Protein AF-A0A8S8ZBL9-F1 (afdb_monomer_lite)

Secondary structure (DSSP, 8-state):
-TTGGGS-HHHHHHHHHHHHHHHHHHHHHHHHTTT-BTTB-EE-SSHHHHHHHHIIIIIHHHHHHHHHHHHHT----HHHHHHHHHHHHHHHHHHHHHHHHHHHHHHHHTTEE-S------SSSSSPPHHHHHHHHHHS---------

Structure (mmCIF, N/CA/C/O backbone):
data_AF-A0A8S8ZBL9-F1
#
_entry.id   AF-A0A8S8ZBL9-F1
#
loop_
_atom_site.group_PDB
_atom_site.id
_atom_site.type_symbol
_atom_site.label_atom_id
_atom_site.label_alt_id
_atom_site.label_comp_id
_atom_site.label_asym_id
_atom_site.label_entity_id
_atom_site.label_seq_id
_atom_site.pdbx_PDB_ins_code
_atom_site.Cartn_x
_atom_site.Cartn_y
_atom_site.Cartn_z
_atom_site.occupancy
_atom_site.B_iso_or_equiv
_atom_site.auth_seq_id
_atom_site.auth_comp_id
_atom_site.auth_asym_id
_atom_site.auth_atom_id
_atom_site.pdbx_PDB_model_num
ATOM 1 N N . MET A 1 1 ? -21.054 -7.430 -5.898 1.00 54.22 1 MET A N 1
ATOM 2 C CA . MET A 1 1 ? -21.371 -6.224 -5.095 1.00 54.22 1 MET A CA 1
ATOM 3 C C . MET A 1 1 ? -22.427 -6.452 -4.001 1.00 54.22 1 MET A C 1
ATOM 5 O O . MET A 1 1 ? -22.424 -5.688 -3.050 1.00 54.22 1 MET A O 1
ATOM 9 N N . ALA A 1 2 ? -23.278 -7.492 -4.059 1.00 61.19 2 ALA A N 1
ATOM 10 C CA . ALA A 1 2 ? -24.372 -7.710 -3.091 1.00 61.19 2 ALA A CA 1
ATOM 11 C C . ALA A 1 2 ? -23.956 -8.034 -1.632 1.00 61.19 2 ALA A C 1
ATOM 13 O O . ALA A 1 2 ? -24.764 -7.865 -0.730 1.00 61.19 2 ALA A O 1
ATOM 14 N N . CYS A 1 3 ? -22.713 -8.463 -1.381 1.00 76.81 3 CYS A N 1
ATOM 15 C CA . CYS A 1 3 ? -22.250 -8.854 -0.039 1.00 76.81 3 CYS A CA 1
ATOM 16 C C . CYS A 1 3 ? -21.825 -7.655 0.839 1.00 76.81 3 CYS A C 1
ATOM 18 O O . CYS A 1 3 ? -22.020 -7.673 2.047 1.00 76.81 3 CYS A O 1
ATOM 20 N N . ILE A 1 4 ? -21.308 -6.566 0.248 1.00 83.38 4 ILE A N 1
ATOM 21 C CA . ILE A 1 4 ? -20.757 -5.445 1.036 1.00 83.38 4 ILE A CA 1
ATOM 22 C C . ILE A 1 4 ? -21.839 -4.695 1.825 1.00 83.38 4 ILE A C 1
ATOM 24 O O . ILE A 1 4 ? -21.574 -4.195 2.909 1.00 83.38 4 ILE A O 1
ATOM 28 N N . GLY A 1 5 ? -23.068 -4.652 1.299 1.00 86.75 5 GLY A N 1
ATOM 29 C CA . GLY A 1 5 ? -24.197 -3.976 1.945 1.00 86.75 5 GLY A CA 1
ATOM 30 C C . GLY A 1 5 ? -24.690 -4.665 3.219 1.00 86.75 5 GLY A C 1
ATOM 31 O O . GLY A 1 5 ? -25.534 -4.105 3.906 1.00 86.75 5 GLY A O 1
ATOM 32 N N . GLN A 1 6 ? -24.182 -5.862 3.527 1.00 93.00 6 GLN A N 1
ATOM 33 C CA . GLN A 1 6 ? -24.501 -6.601 4.751 1.00 93.00 6 GLN A CA 1
ATOM 34 C C . GLN A 1 6 ? -23.548 -6.268 5.911 1.00 93.00 6 GLN A C 1
ATOM 36 O O . GLN A 1 6 ? -23.806 -6.676 7.040 1.00 93.00 6 GLN A O 1
ATOM 41 N N . LEU A 1 7 ? -22.453 -5.549 5.645 1.00 93.75 7 LEU A N 1
ATOM 42 C CA . LEU A 1 7 ? -21.477 -5.135 6.655 1.00 93.75 7 LEU A CA 1
ATOM 43 C C . LEU A 1 7 ? -21.896 -3.823 7.327 1.00 93.75 7 LEU A C 1
ATOM 45 O O . LEU A 1 7 ? -22.726 -3.082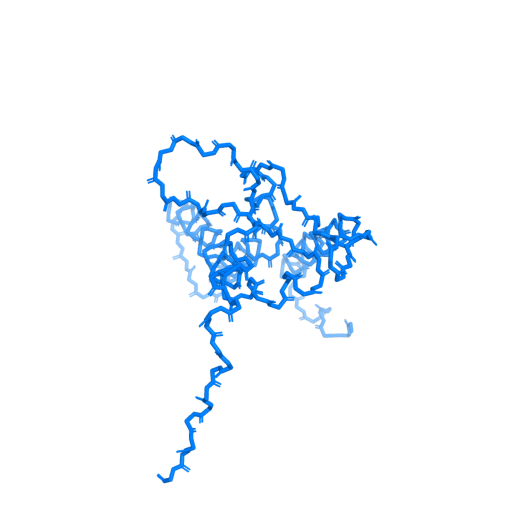 6.791 1.00 93.75 7 LEU A O 1
ATOM 49 N N . SER A 1 8 ? -21.286 -3.505 8.471 1.00 95.12 8 SER A N 1
ATOM 50 C CA . SER A 1 8 ? -21.525 -2.230 9.155 1.00 95.12 8 SER A CA 1
ATOM 51 C C . SER A 1 8 ? -21.149 -1.037 8.265 1.00 95.12 8 SER A C 1
ATOM 53 O O . SER A 1 8 ? -20.285 -1.147 7.392 1.00 95.12 8 SER A O 1
ATOM 55 N N . GLU A 1 9 ? -21.770 0.127 8.476 1.00 95.50 9 GLU A N 1
ATOM 56 C CA . GLU A 1 9 ? -21.422 1.337 7.713 1.00 95.50 9 GLU A CA 1
ATOM 57 C C . GLU A 1 9 ? -19.938 1.708 7.863 1.00 95.50 9 GLU A C 1
ATOM 59 O O . GLU A 1 9 ? -19.312 2.137 6.890 1.00 95.50 9 GLU A O 1
ATOM 64 N N . SER A 1 10 ? -19.368 1.472 9.052 1.00 94.94 10 SER A N 1
ATOM 65 C CA . SER A 1 10 ? -17.940 1.656 9.329 1.00 94.94 10 SER A CA 1
ATOM 66 C C . SER A 1 10 ? -17.077 0.750 8.447 1.00 94.94 10 SER A C 1
ATOM 68 O O . SER A 1 10 ? -16.204 1.228 7.720 1.00 94.94 10 SER A O 1
ATOM 70 N N . ASP A 1 11 ? -17.371 -0.551 8.412 1.00 96.38 11 ASP A N 1
ATOM 71 C CA . ASP A 1 11 ? -16.605 -1.505 7.602 1.00 96.38 11 ASP A CA 1
ATOM 72 C C . ASP A 1 11 ? -16.722 -1.187 6.117 1.00 96.38 11 ASP A C 1
ATOM 74 O O . ASP A 1 11 ? -15.732 -1.180 5.386 1.00 96.38 11 ASP A O 1
ATOM 78 N N . GLN A 1 12 ? -17.929 -0.857 5.659 1.00 96.81 12 GLN A N 1
ATOM 79 C CA . GLN A 1 12 ? -18.142 -0.462 4.276 1.00 96.81 12 GLN A CA 1
ATOM 80 C C . GLN A 1 12 ? -17.332 0.789 3.906 1.00 96.81 12 GLN A C 1
ATOM 82 O O . GLN A 1 12 ? -16.790 0.858 2.800 1.00 96.81 12 GLN A O 1
ATOM 87 N N . LEU A 1 13 ? -17.242 1.775 4.805 1.00 96.50 13 LEU A N 1
ATOM 88 C CA . LEU A 1 13 ? -16.424 2.970 4.613 1.00 96.50 13 LEU A CA 1
ATOM 89 C C . LEU A 1 13 ? -14.940 2.605 4.486 1.00 96.50 13 LEU A C 1
ATOM 91 O O . LEU A 1 13 ? -14.279 3.063 3.552 1.00 96.50 13 LEU A O 1
ATOM 95 N N . HIS A 1 14 ? -14.421 1.769 5.386 1.00 97.12 14 HIS A N 1
ATOM 96 C CA . HIS A 1 14 ? -13.017 1.360 5.375 1.00 97.12 14 HIS A CA 1
ATOM 97 C C . HIS A 1 14 ? -12.659 0.510 4.152 1.00 97.12 14 HIS A C 1
ATOM 99 O O . HIS A 1 14 ? -11.617 0.745 3.538 1.00 97.12 14 HIS A O 1
ATOM 105 N N . ILE A 1 15 ? -13.544 -0.398 3.733 1.00 96.81 15 ILE A N 1
ATOM 106 C CA . ILE A 1 15 ? -13.358 -1.194 2.514 1.00 96.81 15 ILE A CA 1
ATOM 107 C C . ILE A 1 15 ? -13.329 -0.287 1.282 1.00 96.81 15 ILE A C 1
ATOM 109 O O . ILE A 1 15 ? -12.409 -0.394 0.474 1.00 96.81 15 ILE A O 1
ATOM 113 N N . ARG A 1 16 ? -14.302 0.625 1.131 1.00 97.00 16 ARG A N 1
ATOM 114 C CA . ARG A 1 16 ? -14.347 1.538 -0.026 1.00 97.00 16 ARG A CA 1
ATOM 115 C C . ARG A 1 16 ? -13.104 2.421 -0.091 1.00 97.00 16 ARG A C 1
ATOM 117 O O . ARG A 1 16 ? -12.480 2.487 -1.140 1.00 97.00 16 ARG A O 1
ATOM 124 N N . ARG A 1 17 ? -12.683 3.000 1.039 1.00 97.31 17 ARG A N 1
ATOM 125 C CA . ARG A 1 17 ? -11.449 3.800 1.115 1.00 97.31 17 ARG A CA 1
ATOM 126 C C . ARG A 1 17 ? -10.211 3.000 0.711 1.00 97.31 17 ARG A C 1
ATOM 128 O O . ARG A 1 17 ? -9.407 3.491 -0.074 1.00 97.31 17 ARG A O 1
ATOM 135 N N . CYS A 1 18 ? -10.061 1.779 1.224 1.00 98.00 18 CYS A N 1
ATOM 136 C CA . CYS A 1 18 ? -8.937 0.913 0.871 1.00 98.00 18 CYS A CA 1
ATOM 137 C C . CYS A 1 18 ? -8.925 0.612 -0.637 1.00 98.00 18 CYS A C 1
ATOM 139 O O . CYS A 1 18 ? -7.900 0.780 -1.298 1.00 98.00 18 CYS A O 1
ATOM 141 N N . LEU A 1 19 ? -10.084 0.253 -1.200 1.00 97.69 19 LEU A N 1
ATOM 142 C CA . LEU A 1 19 ? -10.230 -0.013 -2.630 1.00 97.69 19 LEU A CA 1
ATOM 143 C C . LEU A 1 19 ? -9.920 1.217 -3.487 1.00 97.69 19 LEU A C 1
ATOM 145 O O . LEU A 1 19 ? -9.189 1.083 -4.463 1.00 97.69 19 LEU A O 1
ATOM 149 N N . ASP A 1 20 ? -10.405 2.403 -3.119 1.00 98.19 20 ASP A N 1
ATOM 150 C CA . ASP A 1 20 ? -10.135 3.641 -3.858 1.00 98.19 20 ASP A CA 1
ATOM 151 C C . ASP A 1 20 ? -8.628 3.939 -3.925 1.00 98.19 20 ASP A C 1
ATOM 153 O O . ASP A 1 20 ? -8.101 4.308 -4.978 1.00 98.19 20 ASP A O 1
ATOM 157 N N . VAL A 1 21 ? -7.906 3.720 -2.820 1.00 98.19 21 VAL A N 1
ATOM 158 C CA . VAL A 1 21 ? -6.450 3.912 -2.758 1.00 98.19 21 VAL A CA 1
ATOM 159 C C . VAL A 1 21 ? -5.711 2.889 -3.631 1.00 98.19 21 VAL A C 1
ATOM 161 O O . VAL A 1 21 ? -4.836 3.279 -4.411 1.00 98.19 21 VAL A O 1
ATOM 164 N N . ILE A 1 22 ? -6.084 1.606 -3.555 1.00 98.25 22 ILE A N 1
ATOM 165 C CA . ILE A 1 22 ? -5.481 0.530 -4.361 1.00 98.25 22 ILE A CA 1
ATOM 166 C C . ILE A 1 22 ? -5.728 0.767 -5.851 1.00 98.25 22 ILE A C 1
ATOM 168 O O . ILE A 1 22 ? -4.785 0.746 -6.643 1.00 98.25 22 ILE A O 1
ATOM 172 N N . VAL A 1 23 ? -6.979 1.033 -6.236 1.00 97.81 23 VAL A N 1
ATOM 173 C CA . VAL A 1 23 ? -7.369 1.291 -7.630 1.00 97.81 23 VAL A CA 1
ATOM 174 C C . VAL A 1 23 ? -6.673 2.543 -8.155 1.00 97.81 23 VAL A C 1
ATOM 176 O O . VAL A 1 23 ? -6.213 2.555 -9.299 1.00 97.81 23 VAL A O 1
ATOM 179 N N . GLY A 1 24 ? -6.520 3.577 -7.323 1.00 97.56 24 GLY A N 1
ATOM 180 C CA . GLY A 1 24 ? -5.718 4.753 -7.648 1.00 97.56 24 GLY A CA 1
ATOM 181 C C . GLY A 1 24 ? -4.255 4.402 -7.939 1.00 97.56 24 GLY A C 1
ATOM 182 O O . GLY A 1 24 ? -3.715 4.835 -8.957 1.00 97.56 24 GLY A O 1
ATOM 183 N N . GLY A 1 25 ? -3.628 3.572 -7.098 1.00 96.12 25 GLY A N 1
ATOM 184 C CA . GLY A 1 25 ? -2.259 3.082 -7.304 1.00 96.12 25 GLY A CA 1
ATOM 185 C C . GLY A 1 25 ? -2.096 2.261 -8.582 1.00 96.12 25 GLY A C 1
ATOM 186 O O . GLY A 1 25 ? -1.201 2.536 -9.377 1.00 96.12 25 GLY A O 1
ATOM 187 N N . GLN A 1 26 ? -3.002 1.316 -8.830 1.00 95.94 26 GLN A N 1
ATOM 188 C CA . GLN A 1 26 ? -3.008 0.497 -10.048 1.00 95.94 26 GLN A CA 1
ATOM 189 C C . GLN A 1 26 ? -3.244 1.340 -11.309 1.00 95.94 26 GLN A C 1
ATOM 191 O O . GLN A 1 26 ? -2.623 1.113 -12.343 1.00 95.94 26 GLN A O 1
ATOM 196 N N . SER A 1 27 ? -4.103 2.356 -11.227 1.00 96.62 27 SER A N 1
ATOM 197 C CA . SER A 1 27 ? -4.358 3.271 -12.343 1.00 96.62 27 SER A CA 1
ATOM 198 C C . SER A 1 27 ? -3.140 4.136 -12.670 1.00 96.62 27 SER A C 1
ATOM 200 O O . SER A 1 27 ? -2.852 4.371 -13.843 1.00 96.62 27 SER A O 1
ATOM 202 N N . LEU A 1 28 ? -2.430 4.631 -11.650 1.00 93.25 28 LEU A N 1
ATOM 203 C CA . LEU A 1 28 ? -1.177 5.374 -11.824 1.00 93.25 28 LEU A CA 1
ATOM 204 C C . LEU A 1 28 ? -0.089 4.490 -12.433 1.00 93.25 28 LEU A C 1
ATOM 206 O O . LEU A 1 28 ? 0.625 4.933 -13.329 1.00 93.25 28 LEU A O 1
ATOM 210 N N . ASP A 1 29 ? -0.004 3.242 -11.984 1.00 93.81 29 ASP A N 1
ATOM 211 C CA . ASP A 1 29 ? 0.924 2.248 -12.509 1.00 93.81 29 ASP A CA 1
ATOM 212 C C . ASP A 1 29 ? 0.689 1.971 -14.004 1.00 93.81 29 ASP A C 1
ATOM 214 O O . ASP A 1 29 ? 1.614 2.114 -14.804 1.00 93.81 29 ASP A O 1
ATOM 218 N N . LEU A 1 30 ? -0.564 1.718 -14.404 1.00 93.31 30 LEU A N 1
ATOM 219 C CA . LEU A 1 30 ? -0.934 1.543 -15.813 1.00 93.31 30 LEU A CA 1
ATOM 220 C C . LEU A 1 30 ? -0.549 2.757 -16.661 1.00 93.31 30 LEU A C 1
ATOM 222 O O . LEU A 1 30 ? 0.022 2.599 -17.736 1.00 93.31 30 LEU A O 1
ATOM 226 N N . ARG A 1 31 ? -0.819 3.975 -16.171 1.00 93.06 31 ARG A N 1
ATOM 227 C CA . ARG A 1 31 ? -0.438 5.212 -16.872 1.00 93.06 31 ARG A CA 1
ATOM 228 C C . ARG A 1 31 ? 1.076 5.321 -17.016 1.00 93.06 31 ARG A C 1
ATOM 230 O O . ARG A 1 31 ? 1.551 5.617 -18.110 1.00 93.06 31 ARG A O 1
ATOM 237 N N . ARG A 1 32 ? 1.825 5.056 -15.944 1.00 90.94 32 ARG A N 1
ATOM 238 C CA . ARG A 1 32 ? 3.289 5.154 -15.926 1.00 90.94 32 ARG A CA 1
ATOM 239 C C . ARG A 1 32 ? 3.935 4.185 -16.912 1.00 90.94 32 ARG A C 1
ATOM 241 O O . ARG A 1 32 ? 4.833 4.578 -17.646 1.00 90.94 32 ARG A O 1
ATOM 248 N N . PHE A 1 33 ? 3.459 2.946 -16.955 1.00 92.50 33 PHE A N 1
ATOM 249 C CA . PHE A 1 33 ? 4.020 1.894 -17.800 1.00 92.50 33 PHE A CA 1
ATOM 250 C C . PHE A 1 33 ? 3.313 1.755 -19.157 1.00 92.50 33 PHE A C 1
ATOM 252 O O . PHE A 1 33 ? 3.507 0.756 -19.839 1.00 92.50 33 PHE A O 1
ATOM 259 N N . THR A 1 34 ? 2.538 2.756 -19.595 1.00 91.50 34 THR A N 1
ATOM 260 C CA . THR A 1 34 ? 1.806 2.708 -20.879 1.00 91.50 34 THR A CA 1
ATOM 261 C C . THR A 1 34 ? 2.726 2.432 -22.074 1.00 91.50 34 THR A C 1
ATOM 263 O O . THR A 1 34 ? 2.329 1.749 -23.013 1.00 91.50 34 THR A O 1
ATOM 266 N N . THR A 1 35 ? 3.948 2.970 -22.053 1.00 86.62 35 THR A N 1
ATOM 267 C CA . THR A 1 35 ? 4.943 2.794 -23.125 1.00 86.62 35 THR A CA 1
ATOM 268 C C . THR A 1 35 ? 5.939 1.669 -22.840 1.00 86.62 35 THR A C 1
ATOM 270 O O . THR A 1 35 ? 6.838 1.441 -23.643 1.00 86.62 35 THR A O 1
ATOM 273 N N . ALA A 1 36 ? 5.810 0.980 -21.702 1.00 86.81 36 ALA A N 1
ATOM 274 C CA . ALA A 1 36 ? 6.705 -0.107 -21.337 1.00 86.81 36 ALA A CA 1
ATOM 275 C C . ALA A 1 36 ? 6.523 -1.285 -22.296 1.00 86.81 36 ALA A C 1
ATOM 277 O O . ALA A 1 36 ? 5.406 -1.723 -22.576 1.00 86.81 36 ALA A O 1
ATOM 278 N N . SER A 1 37 ? 7.634 -1.803 -22.803 1.00 82.00 37 SER A N 1
ATOM 279 C CA . SER A 1 37 ? 7.634 -2.969 -23.680 1.00 82.00 37 SER A CA 1
ATOM 280 C C . SER A 1 37 ? 8.935 -3.747 -23.538 1.00 82.00 37 SER A C 1
ATOM 282 O O . SER A 1 37 ? 9.900 -3.294 -22.915 1.00 82.00 37 SER A O 1
ATOM 284 N N . GLU A 1 38 ? 8.980 -4.953 -24.099 1.00 78.12 38 GLU A N 1
ATOM 285 C CA . GLU A 1 38 ? 10.204 -5.744 -24.091 1.00 78.12 38 GLU A CA 1
ATOM 286 C C . GLU A 1 38 ? 11.329 -4.986 -24.821 1.00 78.12 38 GLU A C 1
ATOM 288 O O . GLU A 1 38 ? 11.277 -4.758 -26.025 1.00 78.12 38 GLU A O 1
ATOM 293 N N . GLY A 1 39 ? 12.356 -4.572 -24.074 1.00 72.50 39 GLY A N 1
ATOM 294 C CA . GLY A 1 39 ? 13.471 -3.778 -24.602 1.00 72.50 39 GLY A CA 1
ATOM 295 C C . GLY A 1 39 ? 13.430 -2.302 -24.208 1.00 72.50 39 GLY A C 1
ATOM 296 O O . GLY A 1 39 ? 14.505 -1.750 -23.968 1.00 72.50 39 GLY A O 1
ATOM 297 N N . ASP A 1 40 ? 12.244 -1.722 -24.011 1.00 82.88 40 ASP A N 1
ATOM 298 C CA . ASP A 1 40 ? 12.044 -0.334 -23.573 1.00 82.88 40 ASP A CA 1
ATOM 299 C C . ASP A 1 40 ? 11.564 -0.293 -22.114 1.00 82.88 40 ASP A C 1
ATOM 301 O O . ASP A 1 40 ? 10.376 -0.424 -21.807 1.00 82.88 40 ASP A O 1
ATOM 305 N N . VAL A 1 41 ? 12.535 -0.207 -21.196 1.00 85.44 41 VAL A N 1
ATOM 306 C CA . VAL A 1 41 ? 12.273 -0.248 -19.753 1.00 85.44 41 VAL A CA 1
ATOM 307 C C . VAL A 1 41 ? 11.981 1.151 -19.235 1.00 85.44 41 VAL A C 1
ATOM 309 O O . VAL A 1 41 ? 12.865 2.008 -19.197 1.00 85.44 41 VAL A O 1
ATOM 312 N N . VAL A 1 42 ? 10.769 1.331 -18.729 1.00 88.06 42 VAL A N 1
ATOM 313 C CA . VAL A 1 42 ? 10.381 2.485 -17.923 1.00 88.06 42 VAL A CA 1
ATOM 314 C C . VAL A 1 42 ? 10.706 2.171 -16.463 1.00 88.06 42 VAL A C 1
ATOM 316 O O . VAL A 1 42 ? 10.469 1.060 -15.988 1.00 88.06 42 VAL A O 1
ATOM 319 N N . ALA A 1 43 ? 11.274 3.138 -15.746 1.00 89.12 43 ALA A N 1
ATOM 320 C CA . ALA A 1 43 ? 11.631 2.996 -14.339 1.00 89.12 43 ALA A CA 1
ATOM 321 C C . ALA A 1 43 ? 10.996 4.098 -13.489 1.00 89.12 43 ALA A C 1
ATOM 323 O O . ALA A 1 43 ? 10.692 5.172 -14.011 1.00 89.12 43 ALA A O 1
ATOM 324 N N . LEU A 1 44 ? 10.848 3.854 -12.184 1.00 88.38 44 LEU A N 1
ATOM 325 C CA . LEU A 1 44 ? 10.593 4.937 -11.232 1.00 88.38 44 LEU A CA 1
ATOM 326 C C . LEU A 1 44 ? 11.774 5.919 -11.200 1.00 88.38 44 LEU A C 1
ATOM 328 O O . LEU A 1 44 ? 12.934 5.555 -11.431 1.00 88.38 44 LEU A O 1
ATOM 332 N N . SER A 1 45 ? 11.463 7.176 -10.917 1.00 84.38 45 SER A N 1
ATOM 333 C CA . SER A 1 45 ? 12.413 8.286 -10.922 1.00 84.38 45 SER A CA 1
ATOM 334 C C . SER A 1 45 ? 13.099 8.448 -9.568 1.00 84.38 45 SER A C 1
ATOM 336 O O . SER A 1 45 ? 14.297 8.715 -9.522 1.00 84.38 45 SER A O 1
ATOM 338 N N . GLU A 1 46 ? 12.362 8.254 -8.472 1.00 86.19 46 GLU A N 1
ATOM 339 C CA . GLU A 1 46 ? 12.830 8.524 -7.108 1.00 86.19 46 GLU A CA 1
ATOM 340 C C . GLU A 1 46 ? 12.210 7.585 -6.064 1.00 86.19 46 GLU A C 1
ATOM 342 O O . GLU A 1 46 ? 11.155 6.986 -6.281 1.00 86.19 46 GLU A O 1
ATOM 347 N N . ASP A 1 47 ? 12.857 7.487 -4.900 1.00 87.62 47 ASP A N 1
ATOM 348 C CA . ASP A 1 47 ? 12.414 6.646 -3.779 1.00 87.62 47 ASP A CA 1
ATOM 349 C C . ASP A 1 47 ? 11.015 7.027 -3.274 1.00 87.62 47 ASP A C 1
ATOM 351 O O . ASP A 1 47 ? 10.263 6.161 -2.830 1.00 87.62 47 ASP A O 1
ATOM 355 N N . ALA A 1 48 ? 10.632 8.302 -3.394 1.00 88.31 48 ALA A N 1
ATOM 356 C CA . ALA A 1 48 ? 9.300 8.771 -3.023 1.00 88.31 48 ALA A CA 1
ATOM 357 C C . ALA A 1 48 ? 8.197 8.156 -3.903 1.00 88.31 48 ALA A C 1
ATOM 359 O O . ALA A 1 48 ? 7.129 7.819 -3.394 1.00 88.31 48 ALA A O 1
ATOM 360 N N . GLU A 1 49 ? 8.453 7.938 -5.199 1.00 91.31 49 GLU A N 1
ATOM 361 C CA . GLU A 1 49 ? 7.497 7.260 -6.082 1.00 91.31 49 GLU A CA 1
ATOM 362 C C . GLU A 1 49 ? 7.348 5.779 -5.724 1.00 91.31 49 GLU A C 1
ATOM 364 O O . GLU A 1 49 ? 6.249 5.230 -5.825 1.00 91.31 49 GLU A O 1
ATOM 369 N N . LEU A 1 50 ? 8.440 5.129 -5.305 1.00 92.62 50 LEU A N 1
ATOM 370 C CA . LEU A 1 50 ? 8.406 3.746 -4.832 1.00 92.62 50 LEU A CA 1
ATOM 371 C C . LEU A 1 50 ? 7.629 3.641 -3.516 1.00 92.62 50 LEU A C 1
ATOM 373 O O . LEU A 1 50 ? 6.802 2.741 -3.365 1.00 92.62 50 LEU A O 1
ATOM 377 N N . ASP A 1 51 ? 7.867 4.559 -2.579 1.00 93.69 51 ASP A N 1
ATOM 378 C CA . ASP A 1 51 ? 7.171 4.588 -1.294 1.00 93.69 51 ASP A CA 1
ATOM 379 C C . ASP A 1 51 ? 5.666 4.869 -1.452 1.00 93.69 51 ASP A C 1
ATOM 381 O O . ASP A 1 51 ? 4.853 4.168 -0.840 1.00 93.69 51 ASP A O 1
ATOM 385 N N . ASP A 1 52 ? 5.284 5.824 -2.311 1.00 95.62 52 ASP A N 1
ATOM 386 C CA . ASP A 1 52 ? 3.881 6.116 -2.645 1.00 95.62 52 ASP A CA 1
ATOM 387 C C . ASP A 1 52 ? 3.216 4.917 -3.333 1.00 95.62 52 ASP A C 1
ATOM 389 O O . ASP A 1 52 ? 2.125 4.502 -2.935 1.00 95.62 52 ASP A O 1
ATOM 393 N N . TYR A 1 53 ? 3.891 4.288 -4.301 1.00 96.00 53 TYR A N 1
ATOM 394 C CA . TYR A 1 53 ? 3.376 3.083 -4.949 1.00 96.00 53 TYR A CA 1
ATOM 395 C C . TYR A 1 53 ? 3.157 1.948 -3.938 1.00 96.00 53 TYR A C 1
ATOM 397 O O . TYR A 1 53 ? 2.056 1.400 -3.855 1.00 96.00 53 TYR A O 1
ATOM 405 N N . ALA A 1 54 ? 4.167 1.639 -3.115 1.00 96.12 54 ALA A N 1
ATOM 406 C CA . ALA A 1 54 ? 4.088 0.597 -2.095 1.00 96.12 54 ALA A CA 1
ATOM 407 C C . ALA A 1 54 ? 3.027 0.906 -1.027 1.00 96.12 54 ALA A C 1
ATOM 409 O O . ALA A 1 54 ? 2.354 -0.011 -0.548 1.00 96.12 54 ALA A O 1
ATOM 410 N N . TYR A 1 55 ? 2.831 2.182 -0.671 1.00 98.06 55 TYR A N 1
ATOM 411 C CA . TYR A 1 55 ? 1.719 2.594 0.182 1.00 98.06 55 TYR A CA 1
ATOM 412 C C . TYR A 1 55 ? 0.384 2.253 -0.472 1.00 98.06 55 TYR A C 1
ATOM 414 O O . TYR A 1 55 ? -0.418 1.539 0.124 1.00 98.06 55 TYR A O 1
ATOM 422 N N . ARG A 1 56 ? 0.150 2.720 -1.702 1.00 98.25 56 ARG A N 1
ATOM 423 C CA . ARG A 1 56 ? -1.160 2.602 -2.349 1.00 98.25 56 ARG A CA 1
ATOM 424 C C . ARG A 1 56 ? -1.609 1.159 -2.515 1.00 98.25 56 ARG A C 1
ATOM 426 O O . ARG A 1 56 ? -2.769 0.864 -2.242 1.00 98.25 56 ARG A O 1
ATOM 433 N N . VAL A 1 57 ? -0.708 0.274 -2.943 1.00 97.44 57 VAL A N 1
ATOM 434 C CA . VAL A 1 57 ? -1.072 -1.109 -3.292 1.00 97.44 57 VAL A CA 1
ATOM 435 C C . VAL A 1 57 ? -0.961 -2.098 -2.130 1.00 97.44 57 VAL A C 1
ATOM 437 O O . VAL A 1 57 ? -1.530 -3.182 -2.220 1.00 97.44 57 VAL A O 1
ATOM 440 N N . ALA A 1 58 ? -0.254 -1.754 -1.046 1.00 97.94 58 ALA A N 1
ATOM 441 C CA . ALA A 1 58 ? -0.047 -2.679 0.073 1.00 97.94 58 ALA A CA 1
ATOM 442 C C . ALA A 1 58 ? -0.008 -2.024 1.460 1.00 97.94 58 ALA A C 1
ATOM 444 O O . ALA A 1 58 ? -0.545 -2.586 2.413 1.00 97.94 58 ALA A O 1
ATOM 445 N N . GLY A 1 59 ? 0.591 -0.840 1.614 1.00 98.00 59 GLY A N 1
ATOM 446 C CA . GLY A 1 59 ? 0.573 -0.115 2.892 1.00 98.00 59 GLY A CA 1
ATOM 447 C C . GLY A 1 59 ? -0.848 0.224 3.362 1.00 98.00 59 GLY A C 1
ATOM 448 O O . GLY A 1 59 ? -1.173 0.014 4.528 1.00 98.00 59 GLY A O 1
ATOM 449 N N . SER A 1 60 ? -1.711 0.651 2.440 1.00 98.44 60 SER A N 1
ATOM 450 C CA . SER A 1 60 ? -3.140 0.916 2.652 1.00 98.44 60 SER A CA 1
ATOM 451 C C . SER A 1 60 ? -3.920 -0.337 3.073 1.00 98.44 60 SER A C 1
ATOM 453 O O . SER A 1 60 ? -4.862 -0.252 3.857 1.00 98.44 60 SER A O 1
ATOM 455 N N . VAL A 1 61 ? -3.504 -1.518 2.602 1.00 98.44 61 VAL A N 1
ATOM 456 C CA . VAL A 1 61 ? -4.063 -2.818 3.008 1.00 98.44 61 VAL A CA 1
ATOM 457 C C . VAL A 1 61 ? -3.651 -3.154 4.441 1.00 98.44 61 VAL A C 1
ATOM 459 O O . VAL A 1 61 ? -4.462 -3.659 5.214 1.00 98.44 61 VAL A O 1
ATOM 462 N N . GLY A 1 62 ? -2.408 -2.842 4.816 1.00 98.19 62 GLY A N 1
ATOM 463 C CA . GLY A 1 62 ? -1.940 -2.959 6.196 1.00 98.19 62 GLY A CA 1
ATOM 464 C C . GLY A 1 62 ? -2.714 -2.050 7.153 1.00 98.19 62 GLY A C 1
ATOM 465 O O . GLY A 1 62 ? -3.160 -2.503 8.201 1.00 98.19 62 GLY A O 1
ATOM 466 N N . GLU A 1 63 ? -2.939 -0.793 6.765 1.00 97.81 63 GLU A N 1
ATOM 467 C CA . GLU A 1 63 ? -3.781 0.157 7.505 1.00 97.81 63 GLU A CA 1
ATOM 468 C C . GLU A 1 63 ? -5.223 -0.353 7.659 1.00 97.81 63 GLU A C 1
ATOM 470 O O . GLU A 1 63 ? -5.773 -0.355 8.762 1.00 97.81 63 GLU A O 1
ATOM 475 N N . PHE A 1 64 ? -5.812 -0.846 6.565 1.00 98.38 64 PHE A N 1
ATOM 476 C CA . PHE A 1 64 ? -7.156 -1.417 6.549 1.00 98.38 64 PHE A CA 1
ATOM 477 C C . PHE A 1 64 ? -7.297 -2.582 7.536 1.00 98.38 64 PHE A C 1
ATOM 479 O O . PHE A 1 64 ? -8.195 -2.567 8.376 1.00 98.38 64 PHE A O 1
ATOM 486 N N . TRP A 1 65 ? -6.398 -3.568 7.488 1.00 98.19 65 TRP A N 1
ATOM 487 C CA . TRP A 1 65 ? -6.470 -4.713 8.397 1.00 98.19 65 TRP A CA 1
ATOM 488 C C . TRP A 1 65 ? -6.191 -4.340 9.852 1.00 98.19 65 TRP A C 1
ATOM 490 O O . TRP A 1 65 ? -6.813 -4.922 10.743 1.00 98.19 65 TRP A O 1
ATOM 500 N N . THR A 1 66 ? -5.327 -3.352 10.111 1.00 97.81 66 THR A N 1
ATOM 501 C CA . THR A 1 66 ? -5.162 -2.807 11.465 1.00 97.81 66 THR A CA 1
ATOM 502 C C . THR A 1 66 ? -6.484 -2.236 11.979 1.00 97.81 66 THR A C 1
ATOM 504 O O . THR A 1 66 ? -6.896 -2.588 13.082 1.00 97.81 66 THR A O 1
ATOM 507 N N . ARG A 1 67 ? -7.191 -1.429 11.173 1.00 96.94 67 ARG A N 1
ATOM 508 C CA . ARG A 1 67 ? -8.508 -0.881 11.543 1.00 96.94 67 ARG A CA 1
ATOM 509 C C . ARG A 1 67 ? -9.526 -1.985 11.825 1.00 96.94 67 ARG A C 1
ATOM 511 O O . ARG A 1 67 ? -10.114 -1.990 12.896 1.00 96.94 67 ARG A O 1
ATOM 518 N N . MET A 1 68 ? -9.678 -2.953 10.920 1.00 97.25 68 MET A N 1
ATOM 519 C CA . MET A 1 68 ? -10.621 -4.067 11.110 1.00 97.25 68 MET A CA 1
ATOM 520 C C . MET A 1 68 ? -10.305 -4.892 12.363 1.00 97.25 68 MET A C 1
ATOM 522 O O . MET A 1 68 ? -11.207 -5.355 13.053 1.00 97.25 68 MET A O 1
ATOM 526 N N . THR A 1 69 ? -9.025 -5.065 12.690 1.00 96.88 69 THR A N 1
ATOM 527 C CA . THR A 1 69 ? -8.624 -5.791 13.900 1.00 96.88 69 THR A CA 1
ATOM 528 C C . THR A 1 69 ? -8.976 -5.009 15.162 1.00 96.88 69 THR A C 1
ATOM 530 O O . THR A 1 69 ? -9.473 -5.603 16.118 1.00 96.88 69 THR A O 1
ATOM 533 N N . LEU A 1 70 ? -8.746 -3.694 15.167 1.00 96.19 70 LEU A N 1
ATOM 534 C CA . LEU A 1 70 ? -9.073 -2.835 16.305 1.00 96.19 70 LEU A CA 1
ATOM 535 C C . LEU A 1 70 ? -10.586 -2.738 16.541 1.00 96.19 70 LEU A C 1
ATOM 537 O O . LEU A 1 70 ? -11.040 -2.821 17.678 1.00 96.19 70 LEU A O 1
ATOM 541 N N . ASP A 1 71 ? -11.365 -2.648 15.464 1.00 94.75 71 ASP A N 1
ATOM 542 C CA . ASP A 1 71 ? -12.816 -2.486 15.553 1.00 94.75 71 ASP A CA 1
ATOM 543 C C . ASP A 1 71 ? -13.532 -3.779 15.997 1.00 94.75 71 ASP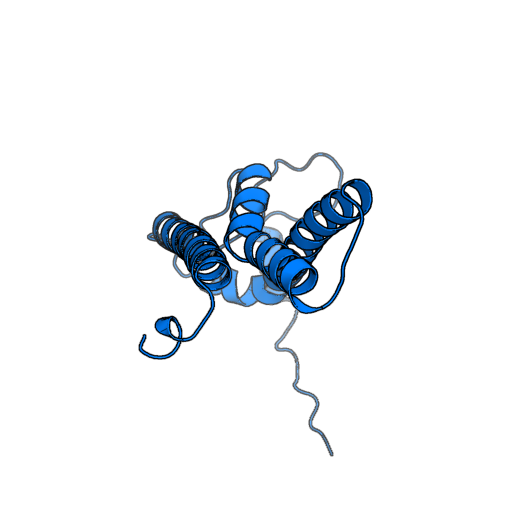 A C 1
ATOM 545 O O . ASP A 1 71 ? -14.584 -3.708 16.633 1.00 94.75 71 ASP A O 1
ATOM 549 N N . HIS A 1 72 ? -12.979 -4.963 15.690 1.00 95.56 72 HIS A N 1
ATOM 550 C CA . HIS A 1 72 ? -13.701 -6.239 15.857 1.00 95.56 72 HIS A CA 1
ATOM 551 C C . HIS A 1 72 ? -13.032 -7.278 16.763 1.00 95.56 72 HIS A C 1
ATOM 553 O O . HIS A 1 72 ? -13.704 -8.210 17.203 1.00 95.56 72 HIS A O 1
ATOM 559 N N . ILE A 1 73 ? -11.724 -7.183 17.020 1.00 95.19 73 ILE A N 1
ATOM 560 C CA . ILE A 1 73 ? -10.956 -8.268 17.666 1.00 95.19 73 ILE A CA 1
ATOM 561 C C . ILE A 1 73 ? -10.194 -7.781 18.898 1.00 95.19 73 ILE A C 1
ATOM 563 O O . ILE A 1 73 ? -10.108 -8.504 19.893 1.00 95.19 73 ILE A O 1
ATOM 567 N N . TYR A 1 74 ? -9.605 -6.589 18.841 1.00 91.81 74 TYR A N 1
ATOM 568 C CA . TYR A 1 74 ? -8.632 -6.146 19.829 1.00 91.81 74 TYR A CA 1
ATOM 569 C C . TYR A 1 74 ? -8.847 -4.691 20.230 1.00 91.81 74 TYR A C 1
ATOM 571 O O . TYR A 1 74 ? -8.666 -3.793 19.424 1.00 91.81 74 TYR A O 1
ATOM 579 N N . ASN A 1 75 ? -9.145 -4.452 21.505 1.00 93.69 75 ASN A N 1
ATOM 580 C CA . ASN A 1 75 ? -9.232 -3.096 22.031 1.00 93.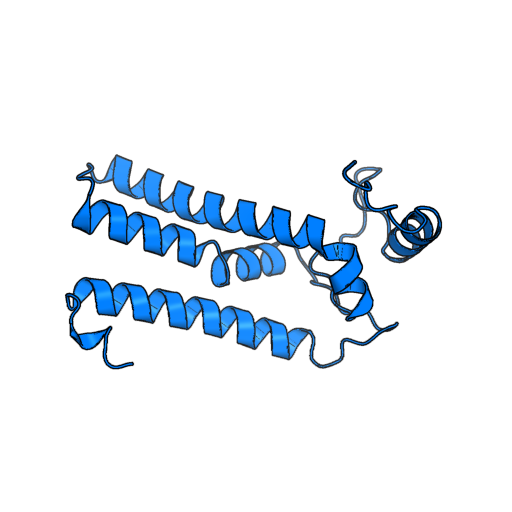69 75 ASN A CA 1
ATOM 581 C C . ASN A 1 75 ? -7.851 -2.624 22.510 1.00 93.69 75 ASN A C 1
ATOM 583 O O . ASN A 1 75 ? -7.175 -3.340 23.255 1.00 93.69 75 ASN A O 1
ATOM 587 N N . ALA A 1 76 ? -7.451 -1.418 22.118 1.00 94.62 76 ALA A N 1
ATOM 588 C CA . ALA A 1 76 ? -6.155 -0.835 22.446 1.00 94.62 76 ALA A CA 1
ATOM 589 C C . ALA A 1 76 ? -6.323 0.590 22.990 1.00 94.62 76 ALA A C 1
ATOM 591 O O . ALA A 1 76 ? -7.335 1.242 22.754 1.00 94.62 76 ALA A O 1
ATOM 592 N N . ASP A 1 77 ? -5.332 1.088 23.731 1.00 97.38 77 ASP A N 1
ATOM 593 C CA . ASP A 1 77 ? -5.263 2.522 24.015 1.00 97.38 77 ASP A CA 1
ATOM 594 C C . ASP A 1 77 ? -4.798 3.306 22.777 1.00 97.38 77 ASP A C 1
ATOM 596 O O . ASP A 1 77 ? -4.204 2.750 21.850 1.00 97.38 77 ASP A O 1
ATOM 600 N N . ALA A 1 78 ? -5.034 4.619 22.776 1.00 95.62 78 ALA A N 1
ATOM 601 C CA . ALA A 1 78 ? -4.731 5.481 21.633 1.00 95.62 78 ALA A CA 1
ATOM 602 C C . ALA A 1 78 ? -3.253 5.421 21.198 1.00 95.62 78 ALA A C 1
ATOM 604 O O . ALA A 1 78 ? -2.953 5.443 20.006 1.00 95.62 78 ALA A O 1
ATOM 605 N N . GLN A 1 79 ? -2.324 5.301 22.153 1.00 97.44 79 GLN A N 1
ATOM 606 C CA . GLN A 1 79 ? -0.893 5.210 21.854 1.00 97.44 79 GLN A CA 1
ATOM 607 C C . GLN A 1 79 ? -0.549 3.888 21.152 1.00 97.44 79 GLN A C 1
ATOM 609 O O . GLN A 1 79 ? 0.303 3.825 20.261 1.00 97.44 79 GLN A O 1
ATOM 614 N N . THR A 1 80 ? -1.188 2.803 21.571 1.00 96.88 80 THR A N 1
ATOM 615 C CA . THR A 1 80 ? -1.018 1.482 20.978 1.00 96.88 80 THR A CA 1
ATOM 616 C C . THR A 1 80 ? -1.667 1.422 19.602 1.00 96.88 80 THR A C 1
ATOM 618 O O . THR A 1 80 ? -1.041 0.889 18.686 1.00 96.88 80 THR A O 1
ATOM 621 N N . GLU A 1 81 ? -2.851 2.014 19.421 1.00 97.19 81 GLU A N 1
ATOM 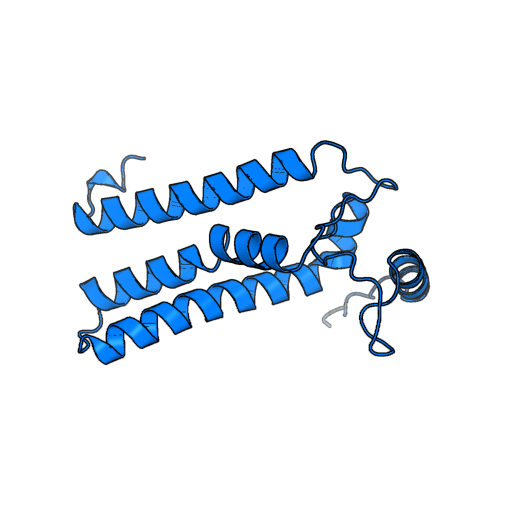622 C CA . GLU A 1 81 ? -3.493 2.143 18.109 1.00 97.19 81 GLU A CA 1
ATOM 623 C C . GLU A 1 81 ? -2.587 2.860 17.107 1.00 97.19 81 GLU A C 1
ATOM 625 O O . GLU A 1 81 ? -2.306 2.310 16.042 1.00 97.19 81 GLU A O 1
ATOM 630 N N . GLU A 1 82 ? -2.064 4.037 17.460 1.00 96.94 82 GLU A N 1
ATOM 631 C CA . GLU A 1 82 ? -1.162 4.814 16.602 1.00 96.94 82 GLU A CA 1
ATOM 632 C C . GLU A 1 82 ? 0.037 3.968 16.144 1.00 96.94 82 GLU A C 1
ATOM 634 O O . GLU A 1 82 ? 0.316 3.839 14.948 1.00 96.94 82 GLU A O 1
ATOM 639 N N . ARG A 1 83 ? 0.687 3.272 17.085 1.00 97.25 83 ARG A N 1
ATOM 640 C CA . ARG A 1 83 ? 1.810 2.371 16.783 1.00 97.25 83 ARG A CA 1
ATOM 641 C C . ARG A 1 83 ? 1.413 1.192 15.897 1.00 97.25 83 ARG A C 1
ATOM 643 O O . ARG A 1 83 ? 2.226 0.747 15.083 1.00 97.25 83 ARG A O 1
ATOM 650 N N . LEU A 1 84 ? 0.218 0.632 16.077 1.00 97.69 84 LEU A N 1
ATOM 651 C CA . LEU A 1 84 ? -0.284 -0.468 15.252 1.00 97.69 84 LEU A CA 1
ATOM 652 C C . LEU A 1 84 ? -0.586 0.001 13.827 1.00 97.69 84 LEU A C 1
ATOM 654 O O . LEU A 1 84 ? -0.300 -0.739 12.885 1.00 97.69 84 LEU A O 1
ATOM 658 N N . PHE A 1 85 ? -1.086 1.225 13.646 1.00 97.31 85 PHE A N 1
ATOM 659 C CA . PHE A 1 85 ? -1.296 1.806 12.319 1.00 97.31 85 PHE A CA 1
ATOM 660 C C . PHE A 1 85 ? 0.027 2.043 11.596 1.00 97.31 85 PHE A C 1
ATOM 662 O O . PHE A 1 85 ? 0.206 1.553 10.478 1.00 97.31 85 PHE A O 1
ATOM 669 N N . GLU A 1 86 ? 0.997 2.688 12.250 1.00 95.19 86 GLU A N 1
ATOM 670 C CA . GLU A 1 86 ? 2.332 2.889 11.673 1.00 95.19 86 GLU A CA 1
ATOM 671 C C . GLU A 1 86 ? 2.990 1.562 11.266 1.00 95.19 86 GLU A C 1
ATOM 673 O O . GLU A 1 86 ? 3.570 1.437 10.182 1.00 95.19 86 GLU A O 1
ATOM 678 N N . ARG A 1 87 ? 2.893 0.543 12.130 1.00 96.12 87 ARG A N 1
ATOM 679 C CA . ARG A 1 87 ? 3.436 -0.794 11.861 1.00 96.12 87 ARG A CA 1
ATOM 680 C C . ARG A 1 87 ? 2.682 -1.510 10.751 1.00 96.12 87 ARG A C 1
ATOM 682 O O . ARG A 1 87 ? 3.339 -2.126 9.919 1.00 96.12 87 ARG A O 1
ATOM 689 N N . GLY A 1 88 ? 1.355 -1.414 10.715 1.00 97.25 88 GLY A N 1
ATOM 690 C CA . GLY A 1 88 ? 0.522 -2.001 9.666 1.00 97.25 88 GLY A CA 1
ATOM 691 C C . GLY A 1 88 ? 0.913 -1.472 8.289 1.00 97.25 88 GLY A C 1
ATOM 692 O O . GLY A 1 88 ? 1.209 -2.256 7.386 1.00 97.25 88 GLY A O 1
ATOM 693 N N . VAL A 1 89 ? 1.048 -0.149 8.158 1.00 97.75 89 VAL A N 1
ATOM 694 C CA . VAL A 1 89 ? 1.504 0.492 6.915 1.00 97.75 89 VAL A CA 1
ATOM 695 C C . VAL A 1 89 ? 2.901 0.011 6.520 1.00 97.75 89 VAL A C 1
ATOM 697 O O . VAL A 1 89 ? 3.117 -0.401 5.378 1.00 97.75 89 VAL A O 1
ATOM 700 N N . ARG A 1 90 ? 3.861 0.027 7.457 1.00 96.12 90 ARG A N 1
ATOM 701 C CA . ARG A 1 90 ? 5.238 -0.431 7.195 1.00 96.12 90 ARG A CA 1
ATOM 702 C C . ARG A 1 90 ? 5.295 -1.906 6.805 1.00 96.12 90 ARG A C 1
ATOM 704 O O . ARG A 1 90 ? 6.064 -2.264 5.918 1.00 96.12 90 ARG A O 1
ATOM 711 N N . PHE A 1 91 ? 4.484 -2.746 7.439 1.00 96.19 91 PHE A N 1
ATOM 712 C CA . PHE A 1 91 ? 4.407 -4.171 7.149 1.00 96.19 91 PHE A CA 1
ATOM 713 C C . PHE A 1 91 ? 3.886 -4.423 5.731 1.00 96.19 91 PHE A C 1
ATOM 715 O O . PHE A 1 91 ? 4.533 -5.135 4.966 1.00 96.19 91 PHE A O 1
ATOM 722 N N . GLY A 1 92 ? 2.787 -3.768 5.342 1.00 97.31 92 GLY A N 1
ATOM 723 C CA . GLY A 1 92 ? 2.255 -3.850 3.980 1.00 97.31 92 GLY A CA 1
ATOM 724 C C . GLY A 1 92 ? 3.274 -3.403 2.927 1.00 97.31 92 GLY A C 1
ATOM 725 O O . GLY A 1 92 ? 3.542 -4.131 1.970 1.00 97.31 92 GLY A O 1
ATOM 726 N N . LYS A 1 93 ? 3.930 -2.256 3.147 1.00 97.19 93 LYS A N 1
ATOM 727 C CA . LYS A 1 93 ? 5.009 -1.768 2.271 1.00 97.19 93 LYS A CA 1
ATOM 728 C C . LYS A 1 93 ? 6.161 -2.770 2.154 1.00 97.19 93 LYS A C 1
ATOM 730 O O . LYS A 1 93 ? 6.607 -3.053 1.047 1.00 97.19 93 LYS A O 1
ATOM 735 N N . ALA A 1 94 ? 6.620 -3.342 3.268 1.00 95.00 94 ALA A N 1
ATOM 736 C CA . ALA A 1 94 ? 7.709 -4.318 3.267 1.00 95.00 94 ALA A CA 1
ATOM 737 C C . ALA A 1 94 ? 7.368 -5.575 2.448 1.00 95.00 94 ALA A C 1
ATOM 739 O O . ALA A 1 94 ? 8.199 -6.036 1.666 1.00 95.00 94 ALA A O 1
ATOM 740 N N . LEU A 1 95 ? 6.140 -6.093 2.566 1.00 97.44 95 LEU A N 1
ATOM 741 C CA . LEU A 1 95 ? 5.682 -7.220 1.746 1.00 97.44 95 LEU A CA 1
ATOM 742 C C . LEU A 1 95 ? 5.684 -6.876 0.252 1.00 97.44 95 LEU A C 1
ATOM 744 O O . LEU A 1 95 ? 6.117 -7.690 -0.564 1.00 97.44 95 LEU A O 1
ATOM 748 N N . GLN A 1 96 ? 5.270 -5.661 -0.112 1.00 97.25 96 GLN A N 1
ATOM 749 C CA . GLN A 1 96 ? 5.302 -5.228 -1.507 1.00 97.25 96 GLN A CA 1
ATOM 750 C C . GLN A 1 96 ? 6.725 -5.073 -2.043 1.00 97.25 96 GLN A C 1
ATOM 752 O O . GLN A 1 96 ? 6.986 -5.452 -3.182 1.00 97.25 96 GLN A O 1
ATOM 757 N N . LEU A 1 97 ? 7.658 -4.568 -1.235 1.00 94.56 97 LEU A N 1
ATOM 758 C CA . LEU A 1 97 ? 9.068 -4.484 -1.620 1.00 94.56 97 LEU A CA 1
ATOM 759 C C . LEU A 1 97 ? 9.667 -5.875 -1.867 1.00 94.56 97 LEU A C 1
ATOM 761 O O . LEU A 1 97 ? 10.410 -6.058 -2.827 1.00 94.56 97 LEU A O 1
ATOM 765 N N . ILE A 1 98 ? 9.301 -6.873 -1.057 1.00 94.31 98 ILE A N 1
ATOM 766 C CA . ILE A 1 98 ? 9.703 -8.268 -1.287 1.00 94.31 98 ILE A CA 1
ATOM 767 C C . ILE A 1 98 ? 9.155 -8.781 -2.625 1.00 94.31 98 ILE A C 1
ATOM 769 O O . ILE A 1 98 ? 9.892 -9.436 -3.362 1.00 94.31 98 ILE A O 1
ATOM 773 N N . ASN A 1 99 ? 7.892 -8.486 -2.952 1.00 96.44 99 ASN A N 1
ATOM 774 C CA . ASN A 1 99 ? 7.308 -8.865 -4.243 1.00 96.44 99 ASN A CA 1
ATOM 775 C C . ASN A 1 99 ? 8.044 -8.183 -5.404 1.00 96.44 99 ASN A C 1
ATOM 777 O O . ASN A 1 99 ? 8.479 -8.866 -6.322 1.00 96.44 99 ASN A O 1
ATOM 781 N N . ILE A 1 100 ? 8.298 -6.873 -5.311 1.00 94.38 100 ILE A N 1
ATOM 782 C CA . ILE A 1 100 ? 9.065 -6.121 -6.317 1.00 94.38 100 ILE A CA 1
ATOM 783 C C . ILE A 1 100 ? 10.438 -6.754 -6.554 1.00 94.38 100 ILE A C 1
ATOM 785 O O . ILE A 1 100 ? 10.833 -6.938 -7.699 1.00 94.38 100 ILE A O 1
ATOM 789 N N . LEU A 1 101 ? 11.167 -7.110 -5.490 1.00 92.94 101 LEU A N 1
ATOM 790 C CA . LEU A 1 101 ? 12.489 -7.733 -5.608 1.00 92.94 101 LEU A CA 1
ATOM 791 C C . LEU A 1 101 ? 12.429 -9.134 -6.227 1.00 92.94 101 LEU A C 1
ATOM 793 O O . LEU A 1 101 ? 13.302 -9.503 -7.012 1.00 92.94 101 LEU A O 1
ATOM 797 N N . ARG A 1 102 ? 11.410 -9.918 -5.869 1.00 94.56 102 ARG A N 1
ATOM 798 C CA . ARG A 1 102 ? 11.188 -11.263 -6.409 1.00 94.56 102 ARG A CA 1
ATOM 799 C C . ARG A 1 102 ? 10.856 -11.223 -7.900 1.00 94.56 102 ARG A C 1
ATOM 801 O O . ARG A 1 102 ? 11.359 -12.053 -8.656 1.00 94.56 102 ARG A O 1
ATOM 808 N N . ASP A 1 103 ? 10.045 -10.252 -8.302 1.00 95.56 103 ASP A N 1
ATOM 809 C CA . ASP A 1 103 ? 9.424 -10.209 -9.623 1.00 95.56 103 ASP A CA 1
ATOM 810 C C . ASP A 1 103 ? 10.221 -9.382 -10.644 1.00 95.56 103 ASP A C 1
ATOM 812 O O . ASP A 1 103 ? 9.863 -9.384 -11.824 1.00 95.56 103 ASP A O 1
ATOM 816 N N . ILE A 1 104 ? 11.375 -8.804 -10.254 1.00 90.50 104 ILE A N 1
ATOM 817 C CA . ILE A 1 104 ? 12.305 -8.085 -11.154 1.00 90.50 104 ILE A CA 1
ATOM 818 C C . ILE A 1 104 ? 12.472 -8.786 -12.512 1.00 90.50 104 ILE A C 1
ATOM 820 O O . ILE A 1 104 ? 12.364 -8.106 -13.536 1.00 90.50 104 ILE A O 1
ATOM 824 N N . PRO A 1 105 ? 12.731 -10.112 -12.601 1.00 88.00 105 PRO A N 1
ATOM 825 C CA . PRO A 1 105 ? 12.953 -10.743 -13.899 1.00 88.00 105 PRO A CA 1
ATOM 826 C C . PRO A 1 105 ? 11.716 -10.704 -14.802 1.00 88.00 105 PRO A C 1
ATOM 828 O O . PRO A 1 105 ? 11.855 -10.588 -16.019 1.00 88.00 105 PRO A O 1
ATOM 831 N N . VAL A 1 106 ? 10.521 -10.853 -14.227 1.00 91.62 106 VAL A N 1
ATOM 832 C CA . VAL A 1 106 ? 9.248 -10.828 -14.960 1.00 91.62 106 VAL A CA 1
ATOM 833 C C . VAL A 1 106 ? 8.912 -9.392 -15.355 1.00 91.62 106 VAL A C 1
ATOM 835 O O . VAL A 1 106 ? 8.639 -9.144 -16.528 1.00 91.62 106 VAL A O 1
ATOM 838 N N . ASP A 1 107 ? 9.027 -8.451 -14.420 1.00 92.88 107 ASP A N 1
ATOM 839 C CA . ASP A 1 107 ? 8.740 -7.035 -14.650 1.00 92.88 107 ASP A CA 1
ATOM 840 C C . ASP A 1 107 ? 9.649 -6.440 -15.731 1.00 92.88 107 ASP A C 1
ATOM 842 O O . ASP A 1 107 ? 9.171 -5.781 -16.654 1.00 92.88 107 ASP A O 1
ATOM 846 N N . MET A 1 108 ? 10.944 -6.771 -15.716 1.00 88.31 108 MET A N 1
ATOM 847 C CA . MET A 1 108 ? 11.893 -6.326 -16.741 1.00 88.31 108 MET A CA 1
ATOM 848 C C . MET A 1 108 ? 11.547 -6.843 -18.143 1.00 88.31 108 MET A C 1
ATOM 850 O O . MET A 1 108 ? 11.774 -6.131 -19.123 1.00 88.31 108 MET A O 1
ATOM 854 N N . ARG A 1 109 ? 10.986 -8.058 -18.268 1.00 88.06 109 ARG A N 1
ATOM 855 C CA . ARG A 1 109 ? 10.493 -8.576 -19.562 1.00 88.06 109 ARG A CA 1
ATOM 856 C C . ARG A 1 109 ? 9.268 -7.808 -20.054 1.00 88.06 109 ARG A C 1
ATOM 858 O O . ARG A 1 109 ? 9.085 -7.680 -21.256 1.00 88.06 109 ARG A O 1
ATOM 865 N N . MET A 1 110 ? 8.480 -7.256 -19.136 1.00 88.69 110 MET A N 1
ATOM 866 C CA . MET A 1 110 ? 7.350 -6.374 -19.439 1.00 88.69 110 MET A CA 1
ATOM 867 C C . MET A 1 110 ? 7.764 -4.904 -19.622 1.00 88.69 110 MET A C 1
ATOM 869 O O . MET A 1 110 ? 6.899 -4.051 -19.783 1.00 88.69 110 MET A O 1
ATOM 873 N N . GLY A 1 111 ? 9.063 -4.582 -19.571 1.00 89.62 111 GLY A N 1
ATOM 874 C CA . GLY A 1 111 ? 9.544 -3.200 -19.655 1.00 89.62 111 GLY A CA 1
ATOM 875 C C . GLY A 1 111 ? 9.307 -2.372 -18.384 1.00 89.62 111 GLY A C 1
ATOM 876 O O . GLY A 1 111 ? 9.371 -1.146 -18.432 1.00 89.62 111 GLY A O 1
ATOM 877 N N . ARG A 1 112 ? 9.018 -3.004 -17.242 1.00 93.69 112 ARG A N 1
ATOM 878 C CA . ARG A 1 112 ? 8.686 -2.333 -15.976 1.00 93.69 112 ARG A CA 1
ATOM 879 C C . ARG A 1 112 ? 9.853 -2.441 -14.996 1.00 93.69 112 ARG A C 1
ATOM 881 O O . ARG A 1 112 ? 10.417 -3.515 -14.804 1.00 93.69 112 ARG A O 1
ATOM 888 N N . CYS A 1 113 ? 10.221 -1.335 -14.355 1.00 92.44 113 CYS A N 1
ATOM 889 C CA . CYS A 1 113 ? 11.225 -1.309 -13.293 1.00 92.44 113 CYS A CA 1
ATOM 890 C C . CYS A 1 113 ? 10.753 -0.437 -12.126 1.00 92.44 113 CYS A C 1
ATOM 892 O O . CYS A 1 113 ? 10.682 0.786 -12.214 1.00 92.44 113 CYS A O 1
ATOM 894 N N . TYR A 1 114 ? 10.468 -1.070 -10.994 1.00 92.44 114 TYR A N 1
ATOM 895 C CA . TYR A 1 114 ? 10.029 -0.369 -9.786 1.00 92.44 114 TYR A CA 1
ATOM 896 C C . TYR A 1 114 ? 11.175 0.197 -8.949 1.00 92.44 114 TYR A C 1
ATOM 898 O O . TYR A 1 114 ? 10.939 0.965 -8.026 1.00 92.44 114 TYR A O 1
ATOM 906 N N . ILE A 1 115 ? 12.418 -0.178 -9.245 1.00 89.31 115 ILE A N 1
ATOM 907 C CA . ILE A 1 115 ? 13.584 0.318 -8.517 1.00 89.31 115 ILE A CA 1
ATOM 908 C C . ILE A 1 115 ? 13.988 1.669 -9.126 1.00 89.31 115 ILE A C 1
ATOM 910 O O . ILE A 1 115 ? 14.246 1.716 -10.336 1.00 89.31 115 ILE A O 1
ATOM 914 N N . PRO A 1 116 ? 14.049 2.754 -8.331 1.00 84.94 116 PRO A N 1
ATOM 915 C CA . PRO A 1 116 ? 14.425 4.072 -8.820 1.00 84.94 116 PRO A CA 1
ATOM 916 C C . PRO A 1 116 ? 15.816 4.104 -9.451 1.00 84.94 116 PRO A C 1
ATOM 918 O O . PRO A 1 116 ? 16.757 3.454 -8.985 1.00 84.94 116 PRO A O 1
ATOM 921 N N . ARG A 1 117 ? 15.972 4.909 -10.505 1.00 68.88 117 ARG A N 1
ATOM 922 C CA . ARG A 1 117 ? 17.276 5.165 -11.137 1.00 68.88 117 ARG A CA 1
ATOM 923 C C . ARG A 1 117 ? 18.110 6.129 -10.287 1.00 68.88 117 ARG A C 1
ATOM 925 O O . ARG A 1 117 ? 18.279 7.288 -10.647 1.00 68.88 117 ARG A O 1
ATOM 932 N N . VAL A 1 118 ? 18.678 5.667 -9.179 1.00 55.19 118 VAL A N 1
ATOM 933 C CA . VAL A 1 118 ? 19.618 6.495 -8.406 1.00 55.19 118 VAL A CA 1
ATOM 934 C C . VAL A 1 118 ? 20.974 6.570 -9.135 1.00 55.19 118 VAL A C 1
ATOM 936 O O . VAL A 1 118 ? 21.502 5.531 -9.544 1.00 55.19 118 VAL A O 1
ATOM 939 N N . PRO A 1 119 ? 21.614 7.750 -9.279 1.00 42.47 119 PRO A N 1
ATOM 940 C CA . PRO A 1 119 ? 23.042 7.823 -9.558 1.00 42.47 119 PRO A CA 1
ATOM 941 C C . PRO A 1 119 ? 23.797 7.256 -8.350 1.00 42.47 119 PRO A C 1
ATOM 943 O O . PRO A 1 119 ? 23.864 7.874 -7.290 1.00 42.47 119 PRO A O 1
ATOM 946 N N . CYS A 1 120 ? 24.341 6.051 -8.505 1.00 36.97 120 CYS A N 1
ATOM 947 C CA . CYS A 1 120 ? 25.140 5.358 -7.499 1.00 36.97 120 CYS A CA 1
ATOM 948 C C . CYS A 1 120 ? 26.211 6.276 -6.877 1.00 36.97 120 CYS A C 1
ATOM 950 O O . CYS A 1 120 ? 27.175 6.654 -7.543 1.00 36.97 120 CYS A O 1
ATOM 952 N N . ARG A 1 121 ? 26.084 6.584 -5.579 1.00 38.59 121 ARG A N 1
ATOM 953 C CA . ARG A 1 121 ? 27.224 6.909 -4.702 1.00 38.59 121 ARG A CA 1
ATOM 954 C C . ARG A 1 121 ? 27.045 6.305 -3.313 1.00 38.59 121 ARG A C 1
ATOM 956 O O . ARG A 1 121 ? 26.855 7.003 -2.324 1.00 38.59 121 ARG A O 1
ATOM 963 N N . ARG A 1 122 ? 27.187 4.983 -3.262 1.00 37.56 122 ARG A N 1
ATOM 964 C CA . ARG A 1 122 ? 27.897 4.249 -2.201 1.00 37.56 122 ARG A CA 1
ATOM 965 C C . ARG A 1 122 ? 28.071 2.819 -2.707 1.00 37.56 122 ARG A C 1
ATOM 967 O O . ARG A 1 122 ? 27.264 1.959 -2.407 1.00 37.56 122 ARG A O 1
ATOM 974 N N . THR A 1 123 ? 29.041 2.668 -3.612 1.00 45.53 123 THR A N 1
ATOM 975 C CA . THR A 1 123 ? 29.673 1.412 -4.066 1.00 45.53 123 THR A CA 1
ATOM 976 C C . THR A 1 123 ? 28.892 0.121 -3.759 1.00 45.53 123 THR A C 1
ATOM 978 O O . THR A 1 123 ? 28.926 -0.359 -2.630 1.00 45.53 123 THR A O 1
ATOM 981 N N . ASP A 1 124 ? 28.270 -0.427 -4.812 1.00 47.19 124 ASP A N 1
ATOM 982 C CA . ASP A 1 124 ? 27.782 -1.812 -4.973 1.00 47.19 124 ASP A CA 1
ATOM 983 C C . ASP A 1 124 ? 26.323 -2.193 -4.654 1.00 47.19 124 ASP A C 1
ATOM 985 O O . ASP A 1 124 ? 26.042 -3.379 -4.500 1.00 47.19 124 ASP A O 1
ATOM 989 N N . TRP A 1 125 ? 25.342 -1.280 -4.690 1.00 39.66 125 TRP A N 1
ATOM 990 C CA . TRP A 1 125 ? 23.931 -1.705 -4.821 1.00 39.66 125 TRP A CA 1
ATOM 991 C C . TRP A 1 125 ? 22.957 -0.590 -5.267 1.00 39.66 125 TRP A C 1
ATOM 993 O O . TRP A 1 125 ? 23.037 0.508 -4.715 1.00 39.66 125 TRP A O 1
ATOM 1003 N N . PRO A 1 126 ? 21.989 -0.853 -6.176 1.00 50.25 126 PRO A N 1
ATOM 1004 C CA . PRO A 1 126 ? 21.954 -1.925 -7.170 1.00 50.25 126 PRO A CA 1
ATOM 1005 C C . PRO A 1 126 ? 22.766 -1.543 -8.422 1.00 50.25 126 PRO A C 1
ATOM 1007 O O . PRO A 1 126 ? 22.957 -0.369 -8.744 1.00 50.25 126 PRO A O 1
ATOM 1010 N N . LEU A 1 127 ? 23.276 -2.557 -9.127 1.00 46.22 127 LEU A N 1
ATOM 1011 C CA . LEU A 1 127 ? 24.024 -2.384 -10.374 1.00 46.22 127 LEU A CA 1
ATOM 1012 C C . LEU A 1 127 ? 23.164 -1.689 -11.453 1.00 46.22 127 LEU A C 1
ATOM 1014 O O . LEU A 1 127 ? 21.939 -1.834 -11.437 1.00 46.22 127 LEU A O 1
ATOM 1018 N N . PRO A 1 128 ? 23.776 -0.981 -12.424 1.00 49.44 128 PRO A N 1
ATOM 1019 C CA . PRO A 1 128 ? 23.040 -0.399 -13.541 1.00 49.44 128 PRO A CA 1
ATOM 1020 C C . PRO A 1 128 ? 22.131 -1.440 -14.215 1.00 49.44 128 PRO A C 1
ATOM 1022 O O . PRO A 1 128 ? 22.491 -2.612 -14.314 1.00 49.44 128 PRO A O 1
ATOM 1025 N N . ILE A 1 129 ? 20.971 -1.023 -14.735 1.00 47.78 129 ILE A N 1
ATOM 1026 C CA . ILE A 1 129 ? 19.989 -1.919 -15.387 1.00 47.78 129 ILE A CA 1
ATOM 1027 C C . ILE A 1 129 ? 20.642 -2.793 -16.484 1.00 47.78 129 ILE A C 1
ATOM 1029 O O . ILE A 1 129 ? 20.266 -3.951 -16.672 1.00 47.78 129 ILE A O 1
ATOM 1033 N N . SER A 1 130 ? 21.666 -2.284 -17.178 1.00 42.62 130 SER A N 1
ATOM 1034 C CA . SER A 1 130 ? 22.473 -3.049 -18.143 1.00 42.62 130 SER A CA 1
ATOM 1035 C C . SER A 1 130 ? 23.247 -4.210 -17.503 1.00 42.62 130 SER A C 1
ATOM 1037 O O . SER A 1 130 ? 23.295 -5.304 -18.066 1.00 42.62 130 SER A O 1
ATOM 1039 N N . SER A 1 131 ? 23.802 -4.004 -16.312 1.00 44.12 131 SER A N 1
ATOM 1040 C CA . SER A 1 131 ? 24.493 -5.019 -15.519 1.00 44.12 131 SER A CA 1
ATOM 1041 C C . SER A 1 131 ? 23.519 -6.042 -14.932 1.00 44.12 131 SER A C 1
ATOM 1043 O O . SER A 1 131 ? 23.814 -7.228 -14.992 1.00 44.12 131 SER A O 1
ATOM 1045 N N . MET A 1 132 ? 22.324 -5.637 -14.480 1.00 46.50 132 MET A N 1
ATOM 1046 C CA . MET A 1 132 ? 21.275 -6.587 -14.064 1.00 46.50 132 MET A CA 1
ATOM 1047 C C . MET A 1 132 ? 20.857 -7.528 -15.210 1.00 46.50 132 MET A C 1
ATOM 1049 O O . MET A 1 132 ? 20.703 -8.730 -14.994 1.00 46.50 132 MET A O 1
ATOM 1053 N N . ARG A 1 133 ? 20.749 -7.022 -16.452 1.00 46.22 133 ARG A N 1
ATOM 1054 C CA . ARG A 1 133 ? 20.498 -7.866 -17.640 1.00 46.22 133 ARG A CA 1
ATOM 1055 C C . ARG A 1 133 ? 21.640 -8.848 -17.917 1.00 46.22 133 ARG A C 1
ATOM 1057 O O . ARG A 1 133 ? 21.369 -9.980 -18.312 1.00 46.22 133 ARG A O 1
ATOM 1064 N N . ALA A 1 134 ? 22.894 -8.431 -17.739 1.00 43.38 134 ALA A N 1
ATOM 1065 C CA . ALA A 1 134 ? 24.064 -9.282 -17.959 1.00 43.38 134 ALA A CA 1
ATOM 1066 C C . ALA A 1 134 ? 24.185 -10.383 -16.891 1.00 43.38 134 ALA A C 1
ATOM 1068 O O . ALA A 1 134 ? 24.333 -11.553 -17.241 1.00 43.38 134 ALA A O 1
ATOM 1069 N N . THR A 1 135 ? 24.028 -10.030 -15.611 1.00 45.41 135 THR A N 1
ATOM 1070 C CA . THR A 1 135 ? 24.032 -10.978 -14.486 1.00 45.41 135 THR A CA 1
ATOM 1071 C C . THR A 1 135 ? 22.905 -12.005 -14.609 1.00 45.41 135 THR A C 1
ATOM 1073 O O . THR A 1 135 ? 23.100 -13.178 -14.304 1.00 45.41 135 THR A O 1
ATOM 1076 N N . TRP A 1 136 ? 21.739 -11.610 -15.126 1.00 45.69 136 TRP A N 1
ATOM 1077 C CA . TRP A 1 136 ? 20.638 -12.545 -15.346 1.00 45.69 136 TRP A CA 1
ATOM 1078 C C . TRP A 1 136 ? 20.857 -13.470 -16.551 1.00 45.69 136 TRP A C 1
ATOM 1080 O O . TRP A 1 136 ? 20.571 -14.655 -16.454 1.00 45.69 136 TRP A O 1
ATOM 1090 N N . ARG A 1 137 ? 21.441 -12.996 -17.665 1.00 42.84 137 ARG A N 1
ATOM 1091 C CA . ARG A 1 137 ? 21.806 -13.881 -18.795 1.00 42.84 137 ARG A CA 1
ATOM 1092 C C . ARG A 1 137 ? 22.826 -14.959 -18.405 1.00 42.84 137 ARG A C 1
ATOM 1094 O O . ARG A 1 137 ? 22.841 -16.012 -19.032 1.00 42.84 137 ARG A O 1
ATOM 1101 N N . SER A 1 138 ? 23.660 -14.705 -17.392 1.00 39.12 138 SER A N 1
ATOM 1102 C CA . SER A 1 138 ? 24.599 -15.696 -16.843 1.00 39.12 138 SER A CA 1
ATOM 1103 C C . SER A 1 138 ? 23.979 -16.663 -15.829 1.00 39.12 138 SER A C 1
ATOM 1105 O O . SER A 1 138 ? 24.552 -17.717 -15.568 1.00 39.12 138 SER A O 1
ATOM 1107 N N . LEU A 1 139 ? 22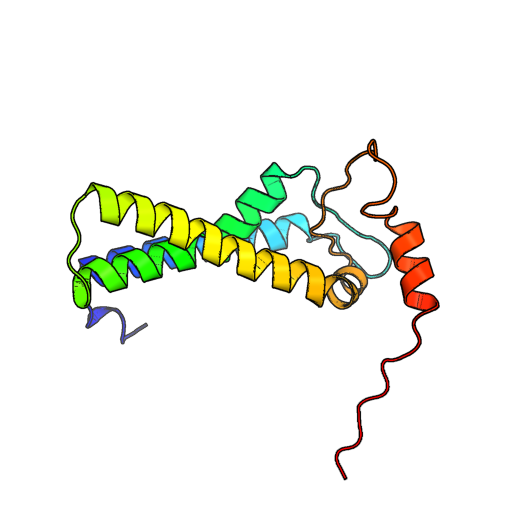.815 -16.332 -15.267 1.00 41.94 139 LEU A N 1
ATOM 1108 C CA . LEU A 1 139 ? 22.035 -17.222 -14.413 1.00 41.94 139 LEU A CA 1
ATOM 1109 C C . LEU A 1 139 ? 21.085 -17.996 -15.334 1.00 41.94 139 LEU A C 1
ATOM 1111 O O . LEU A 1 139 ? 20.002 -17.526 -15.668 1.00 41.94 139 LEU A O 1
ATOM 1115 N N . GLY A 1 140 ? 21.541 -19.147 -15.832 1.00 36.97 140 GLY A N 1
ATOM 1116 C CA . GLY A 1 140 ? 20.744 -20.021 -16.699 1.00 36.97 140 GLY A CA 1
ATOM 1117 C C . GLY A 1 140 ? 19.370 -20.384 -16.102 1.00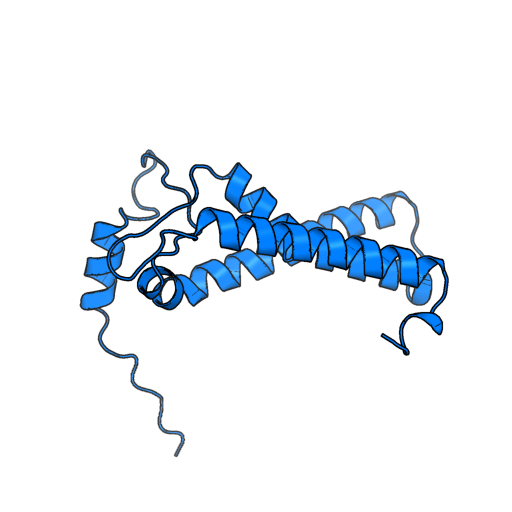 36.97 140 GLY A C 1
ATOM 1118 O O . GLY A 1 140 ? 19.109 -20.106 -14.929 1.00 36.97 140 GLY A O 1
ATOM 1119 N N . PRO A 1 141 ? 18.466 -21.002 -16.889 1.00 40.06 141 PRO A N 1
ATOM 1120 C CA . PRO A 1 141 ? 17.124 -21.344 -16.422 1.00 40.06 141 PRO A CA 1
ATOM 1121 C C . PRO A 1 141 ? 17.199 -22.130 -15.111 1.00 40.06 141 PRO A C 1
ATOM 1123 O O . PRO A 1 141 ? 17.900 -23.136 -15.020 1.00 40.06 141 PRO A O 1
ATOM 1126 N N . CYS A 1 142 ? 16.486 -21.638 -14.096 1.00 42.47 142 CYS A N 1
ATOM 1127 C CA . CYS A 1 142 ? 16.388 -22.282 -12.795 1.00 42.47 142 CYS A CA 1
ATOM 1128 C C . CYS A 1 142 ? 15.777 -23.672 -13.007 1.00 42.47 142 CYS A C 1
ATOM 1130 O O . CYS A 1 142 ? 14.593 -23.792 -13.327 1.00 42.47 142 CYS A O 1
ATOM 1132 N N . SER A 1 143 ? 16.596 -24.718 -12.913 1.00 40.16 143 SER A N 1
ATOM 1133 C CA . SER A 1 143 ? 16.134 -26.097 -13.009 1.00 40.16 143 SER A CA 1
ATOM 1134 C C . SER A 1 143 ? 15.143 -26.353 -11.877 1.00 40.16 143 SER A C 1
ATOM 1136 O O . SER A 1 143 ? 15.503 -26.271 -10.702 1.00 40.16 143 SER A O 1
ATOM 1138 N N . THR A 1 144 ? 13.890 -26.635 -12.231 1.00 35.56 144 THR A N 1
ATOM 1139 C CA . THR A 1 144 ? 12.862 -27.062 -11.280 1.00 35.56 144 THR A CA 1
ATOM 1140 C C . THR A 1 144 ? 13.342 -28.324 -10.567 1.00 35.56 144 THR A C 1
ATOM 1142 O O . THR A 1 144 ? 13.741 -29.265 -11.259 1.00 35.56 144 THR A O 1
ATOM 1145 N N . PRO A 1 145 ? 13.310 -28.397 -9.224 1.00 33.91 145 PRO A N 1
ATOM 1146 C CA . PRO A 1 145 ? 13.601 -29.643 -8.538 1.00 33.91 145 PRO A CA 1
ATOM 1147 C C . PRO A 1 145 ? 12.485 -30.631 -8.876 1.00 33.91 145 PRO A C 1
ATOM 1149 O O . PRO A 1 145 ? 11.322 -30.405 -8.540 1.00 33.91 145 PRO A O 1
ATOM 1152 N N . THR A 1 146 ? 12.828 -31.712 -9.569 1.00 35.69 146 THR A N 1
ATOM 1153 C CA . THR A 1 146 ? 11.937 -32.860 -9.720 1.00 35.69 146 THR A CA 1
ATOM 1154 C C . THR A 1 146 ? 11.767 -33.482 -8.339 1.00 35.69 146 THR A C 1
ATOM 1156 O O . THR A 1 146 ? 12.730 -33.988 -7.768 1.00 35.69 146 THR A O 1
ATOM 1159 N N . LEU A 1 147 ? 10.561 -33.405 -7.780 1.00 33.66 147 LEU A N 1
ATOM 1160 C CA . LEU A 1 147 ? 10.199 -34.159 -6.584 1.00 33.66 147 LEU A CA 1
ATOM 1161 C C . LEU A 1 147 ? 10.094 -35.636 -6.989 1.00 33.66 147 LEU A C 1
ATOM 1163 O O . LEU A 1 147 ? 9.191 -35.995 -7.744 1.00 33.66 147 LEU A O 1
ATOM 1167 N N . THR A 1 148 ? 11.042 -36.457 -6.538 1.00 49.38 148 THR A N 1
ATOM 1168 C CA . THR A 1 148 ? 10.937 -37.926 -6.505 1.00 49.38 148 THR A CA 1
ATOM 1169 C C . THR A 1 148 ? 10.525 -38.377 -5.121 1.00 49.38 148 THR A C 1
ATOM 1171 O O . THR A 1 148 ? 11.142 -37.854 -4.163 1.00 49.38 148 THR A O 1
#

Sequence (148 aa):
MACIGQLSESDQLHIRRCLDVIVGGQSLDLRRFTTASEGDVVALSEDAELDDYAYRVAGSVGEFWTRMTLDHIYNADAQTEERLFERGVRFGKALQLINILRDIPVDMRMGRCYIPRVPCRRTDWPLPISSMRATWRSLGPCSTPTLT

Foldseek 3Di:
DVPLVVDDPVLSVLVVVLVVLQVVLVVVVCVQCVVAAQVQAGEAADPVNLLSSLQSNFLSVLLSVLVVCCVPPDPDPPVVSVVSNVVSSVVRSVVVVVVLVVCVVVCNNRNYYHDHPDPDDPPPPDDPPVVVVVVVVVVPDDDDPDDD

pLDDT: mean 82.28, std 21.49, range [33.66, 98.44]

Radius of gyration: 19.43 Å; chains: 1; bounding box: 54×47×49 Å